Protein AF-A0A820D4P3-F1 (afdb_monomer_lite)

Sequence (113 aa):
MMNSDKQLSRMLLLLSLAIILSSIPYCIEQSYYVLFNRNDRNQTSYFFLYHVVCSILFYTNPVS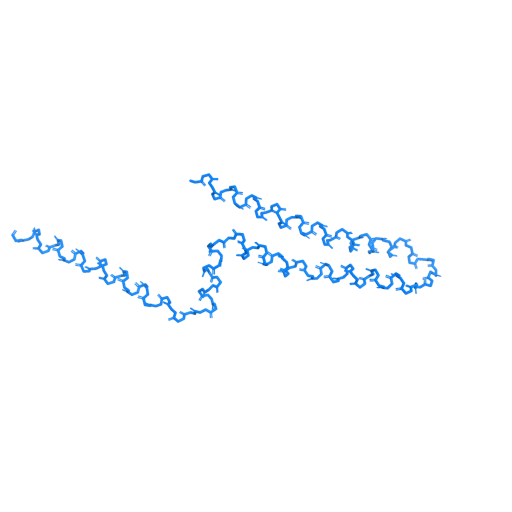SFYIYYISTRSFRIQIYQILFPRRNLHYVAFYQIKSVATTTISLHESIA

Secondary structure (DSSP, 8-state):
-HHHHHHHHHHHHHHHHHHHHHHHHHHHHHHHHHHHTTS-----HHHHHHHHHHHHHHHTHHHHHHHHHHHH-HHHHHHHHHHH-GGGHHHHHHHHHHHHHHHHHHHHHTT--

pLDDT: mean 72.06, std 14.35, range [43.28, 89.0]

Foldseek 3Di:
DVVVVVLVVVLVVVLVVLQCVLVVLQVVLVVCCVVPVVDPPDCDPVNVVSNVVSVCSNVCSVVVNVVSCCVSDPVVVVVVCCVVPVPPVVVVVVVVVVVVVVVVVVVVVVVVD

Structure (mmCIF, N/CA/C/O backbone):
data_AF-A0A820D4P3-F1
#
_entry.id   AF-A0A820D4P3-F1
#
loop_
_atom_site.group_PDB
_atom_site.id
_atom_site.type_symbol
_atom_site.label_atom_id
_atom_site.label_alt_id
_atom_site.label_comp_id
_atom_site.label_asym_id
_atom_site.label_entity_id
_atom_site.label_seq_id
_atom_site.pdbx_PDB_ins_code
_atom_site.Cartn_x
_atom_site.Cartn_y
_atom_site.Cartn_z
_atom_site.occupancy
_atom_site.B_iso_or_equiv
_atom_site.auth_seq_id
_atom_site.auth_comp_id
_atom_site.auth_asym_id
_atom_site.auth_atom_id
_atom_site.pdbx_PDB_model_num
ATOM 1 N N . MET A 1 1 ? -9.339 11.377 27.142 1.00 47.56 1 MET A N 1
ATOM 2 C CA . MET A 1 1 ? -9.547 11.729 25.718 1.00 47.56 1 MET A CA 1
ATOM 3 C C . MET A 1 1 ? -8.248 11.730 24.905 1.00 47.56 1 MET A C 1
ATOM 5 O O . MET A 1 1 ? -8.217 11.054 23.891 1.00 47.56 1 MET A O 1
ATOM 9 N N . MET A 1 2 ? -7.151 12.334 25.385 1.00 51.66 2 MET A N 1
ATOM 10 C CA . MET A 1 2 ? -5.879 12.506 24.641 1.00 51.66 2 MET A CA 1
ATOM 11 C C . MET A 1 2 ? -5.199 11.235 24.077 1.00 51.66 2 MET A C 1
ATOM 13 O O . MET A 1 2 ? -4.465 11.308 23.093 1.00 51.66 2 MET A O 1
ATOM 17 N N . ASN A 1 3 ? -5.427 10.059 24.673 1.00 64.00 3 ASN A N 1
ATOM 18 C CA . ASN A 1 3 ? -4.795 8.812 24.216 1.00 64.00 3 ASN A CA 1
ATOM 19 C C . ASN A 1 3 ? -5.415 8.262 22.921 1.00 64.00 3 ASN A C 1
ATOM 21 O O . ASN A 1 3 ? -4.707 7.634 22.134 1.00 64.00 3 ASN A O 1
ATOM 25 N N . SER A 1 4 ? -6.704 8.518 22.683 1.00 67.31 4 SER A N 1
ATOM 26 C CA . SER A 1 4 ? -7.411 8.038 21.490 1.00 67.31 4 SER A CA 1
ATOM 27 C C . SER A 1 4 ? -6.966 8.790 20.236 1.00 67.31 4 SER A C 1
ATOM 29 O O . SER A 1 4 ? -6.693 8.168 19.211 1.00 67.31 4 SER A O 1
ATOM 31 N N . ASP A 1 5 ? -6.792 10.108 20.337 1.00 74.81 5 ASP A N 1
ATOM 32 C CA . ASP A 1 5 ? -6.363 10.949 19.213 1.00 74.81 5 ASP A CA 1
ATOM 33 C C . ASP A 1 5 ? -4.920 10.646 18.801 1.00 74.81 5 ASP A C 1
ATOM 35 O O . ASP A 1 5 ? -4.599 10.560 17.616 1.00 74.81 5 ASP A O 1
ATOM 39 N N . LYS A 1 6 ? -4.044 10.384 19.780 1.00 77.31 6 LYS A N 1
ATOM 40 C CA . LYS A 1 6 ? -2.650 9.996 19.525 1.00 77.31 6 LYS A CA 1
ATOM 41 C C . LYS A 1 6 ? -2.549 8.626 18.846 1.00 77.31 6 LYS A C 1
ATOM 43 O O . LYS A 1 6 ? -1.693 8.421 17.986 1.00 77.31 6 LYS A O 1
ATOM 48 N N . GLN A 1 7 ? -3.432 7.695 19.204 1.00 76.81 7 GLN A N 1
ATOM 49 C CA . GLN A 1 7 ? -3.526 6.378 18.573 1.00 76.81 7 GLN A CA 1
ATOM 50 C C . GLN A 1 7 ? -4.042 6.477 17.132 1.00 76.81 7 GLN A C 1
ATOM 52 O O . GLN A 1 7 ? -3.473 5.853 16.236 1.00 76.81 7 GLN A O 1
ATOM 57 N N . LEU A 1 8 ? -5.062 7.304 16.899 1.00 78.19 8 LEU A N 1
ATOM 58 C CA . LEU A 1 8 ? -5.617 7.558 15.572 1.00 78.19 8 LEU A CA 1
ATOM 59 C C . LEU A 1 8 ? -4.596 8.252 14.662 1.00 78.19 8 LEU A C 1
ATOM 61 O O . LEU A 1 8 ? -4.382 7.814 13.536 1.00 78.19 8 LEU A O 1
ATOM 65 N N . SER A 1 9 ? -3.896 9.266 15.174 1.00 80.81 9 SER A N 1
ATOM 66 C CA . SER A 1 9 ? -2.825 9.959 14.453 1.00 80.81 9 SER A CA 1
ATOM 67 C C . SER A 1 9 ? -1.694 9.005 14.048 1.00 80.81 9 SER A C 1
ATOM 69 O O . SER A 1 9 ? -1.280 8.989 12.890 1.00 80.81 9 SER A O 1
ATOM 71 N N . ARG A 1 10 ? -1.250 8.125 14.959 1.00 81.44 10 ARG A N 1
ATOM 72 C CA . ARG A 1 10 ? -0.229 7.108 14.656 1.00 81.44 10 ARG A CA 1
ATOM 73 C C . ARG A 1 10 ? -0.703 6.102 13.604 1.00 81.44 10 ARG A C 1
ATOM 75 O O . ARG A 1 10 ? 0.084 5.704 12.752 1.00 81.44 10 ARG A O 1
ATOM 82 N N . MET A 1 11 ? -1.969 5.698 13.653 1.00 82.31 11 MET A N 1
ATOM 83 C CA . MET A 1 11 ? -2.552 4.791 12.664 1.00 82.31 11 MET A CA 1
ATOM 84 C C . MET A 1 11 ? -2.621 5.440 11.278 1.00 82.31 11 MET A C 1
ATOM 86 O O . MET A 1 11 ? -2.215 4.815 10.302 1.00 82.31 11 MET A O 1
ATOM 90 N N . LEU A 1 12 ? -3.086 6.690 11.193 1.00 81.62 12 LEU A N 1
ATOM 91 C CA . LEU A 1 12 ? -3.125 7.444 9.938 1.00 81.62 12 LEU A CA 1
ATOM 92 C C . LEU A 1 12 ? -1.728 7.626 9.346 1.00 81.62 12 LEU A C 1
ATOM 94 O O . LEU A 1 12 ? -1.559 7.477 8.140 1.00 81.62 12 LEU A O 1
ATOM 98 N N . LEU A 1 13 ? -0.730 7.890 10.191 1.00 83.94 13 LEU A N 1
ATOM 99 C CA . LEU A 1 13 ? 0.659 8.020 9.763 1.00 83.94 13 LEU A CA 1
ATOM 100 C C . LEU A 1 13 ? 1.220 6.702 9.213 1.00 83.94 13 LEU A C 1
ATOM 102 O O . LEU A 1 13 ? 1.905 6.709 8.198 1.00 83.94 13 LEU A O 1
ATOM 106 N N . LEU A 1 14 ? 0.925 5.564 9.847 1.00 81.75 14 LEU A N 1
ATOM 107 C CA . LEU A 1 14 ? 1.349 4.251 9.343 1.00 81.75 14 LEU A CA 1
ATOM 108 C C . LEU A 1 14 ? 0.650 3.885 8.029 1.00 81.75 14 LEU A C 1
ATOM 110 O O . LEU A 1 14 ? 1.283 3.331 7.132 1.00 81.75 14 LEU A O 1
ATOM 114 N N . LEU A 1 15 ? -0.637 4.216 7.907 1.00 82.50 15 LEU A N 1
ATOM 115 C CA . LEU A 1 15 ? -1.415 3.996 6.692 1.00 82.50 15 LEU A CA 1
ATOM 116 C C . LEU A 1 15 ? -0.870 4.833 5.529 1.00 82.50 15 LEU A C 1
ATOM 118 O O . LEU A 1 15 ? -0.636 4.306 4.446 1.00 82.50 15 LEU A O 1
ATOM 122 N N . SER A 1 16 ? -0.626 6.126 5.758 1.00 85.00 16 SER A N 1
ATOM 123 C CA . SER A 1 16 ? -0.082 7.009 4.729 1.00 85.00 16 SER A CA 1
ATOM 124 C C . SER A 1 16 ? 1.315 6.566 4.297 1.00 85.00 16 SER A C 1
ATOM 126 O O . SER A 1 16 ? 1.583 6.518 3.101 1.00 85.00 16 SER A O 1
ATOM 128 N N . LEU A 1 17 ? 2.171 6.143 5.233 1.00 85.56 17 LEU A N 1
ATOM 129 C CA . LEU A 1 17 ? 3.479 5.564 4.917 1.00 85.56 17 LEU A CA 1
ATOM 130 C C . LEU A 1 17 ? 3.366 4.306 4.052 1.00 85.56 17 LEU A C 1
ATOM 132 O O . LEU A 1 17 ? 4.067 4.204 3.050 1.00 85.56 17 LEU A O 1
ATOM 136 N N . ALA A 1 18 ? 2.477 3.373 4.397 1.00 83.62 18 ALA A N 1
ATOM 137 C CA . ALA A 1 18 ? 2.273 2.151 3.619 1.00 83.62 18 ALA A CA 1
ATOM 138 C C . ALA A 1 18 ? 1.771 2.449 2.196 1.00 83.62 18 ALA A C 1
ATOM 140 O O . ALA A 1 18 ? 2.246 1.848 1.229 1.00 83.62 18 ALA A O 1
ATOM 141 N N . ILE A 1 19 ? 0.865 3.422 2.051 1.00 86.00 19 ILE A N 1
ATOM 142 C CA . ILE A 1 19 ? 0.353 3.853 0.747 1.00 86.00 19 ILE A CA 1
ATOM 143 C C . ILE A 1 19 ? 1.458 4.496 -0.087 1.00 86.00 19 ILE A C 1
ATOM 145 O O . ILE A 1 19 ? 1.627 4.154 -1.255 1.00 86.00 19 ILE A O 1
ATOM 149 N N . ILE A 1 20 ? 2.231 5.401 0.506 1.00 87.31 20 ILE A N 1
ATOM 150 C CA . ILE A 1 20 ? 3.309 6.107 -0.187 1.00 87.31 20 ILE A CA 1
ATOM 151 C C . ILE A 1 20 ? 4.400 5.118 -0.624 1.00 87.31 20 ILE A C 1
ATOM 153 O O . ILE A 1 20 ? 4.789 5.115 -1.790 1.00 87.31 20 ILE A O 1
ATOM 157 N N . LEU A 1 21 ? 4.844 4.229 0.270 1.00 84.25 21 LEU A N 1
ATOM 158 C CA . LEU A 1 21 ? 5.897 3.251 -0.022 1.00 84.25 21 LEU A CA 1
ATOM 159 C C . LEU A 1 21 ? 5.497 2.233 -1.098 1.00 84.25 21 LEU A C 1
ATOM 161 O O . LEU A 1 21 ? 6.353 1.810 -1.870 1.00 84.25 21 LEU A O 1
ATOM 165 N N . SER A 1 22 ? 4.222 1.849 -1.172 1.00 85.88 22 SER A N 1
ATOM 166 C CA . SER A 1 22 ? 3.724 0.927 -2.204 1.00 85.88 22 SER A CA 1
ATOM 167 C C . SER A 1 22 ? 3.417 1.615 -3.536 1.00 85.88 22 SER A C 1
ATOM 169 O O . SER A 1 22 ? 3.594 1.011 -4.591 1.00 85.88 22 SER A O 1
ATOM 171 N N . SER A 1 23 ? 2.987 2.880 -3.510 1.00 85.69 23 SER A N 1
ATOM 172 C CA . SER A 1 23 ? 2.580 3.612 -4.718 1.00 85.69 23 SER A CA 1
ATOM 173 C C . SER A 1 23 ? 3.757 4.248 -5.455 1.00 85.69 23 SER A C 1
ATOM 175 O O . SER A 1 23 ? 3.740 4.298 -6.680 1.00 85.69 23 SER A O 1
ATOM 177 N N . ILE A 1 24 ? 4.800 4.704 -4.747 1.00 88.38 24 ILE A N 1
ATOM 178 C CA . ILE A 1 24 ? 5.973 5.341 -5.372 1.00 88.38 24 ILE A CA 1
ATOM 179 C C . ILE A 1 24 ? 6.652 4.430 -6.415 1.00 88.38 24 ILE A C 1
ATOM 181 O O . ILE A 1 24 ? 6.833 4.893 -7.542 1.00 88.38 24 ILE A O 1
ATOM 185 N N . PRO A 1 25 ? 7.008 3.164 -6.111 1.00 86.19 25 PRO A N 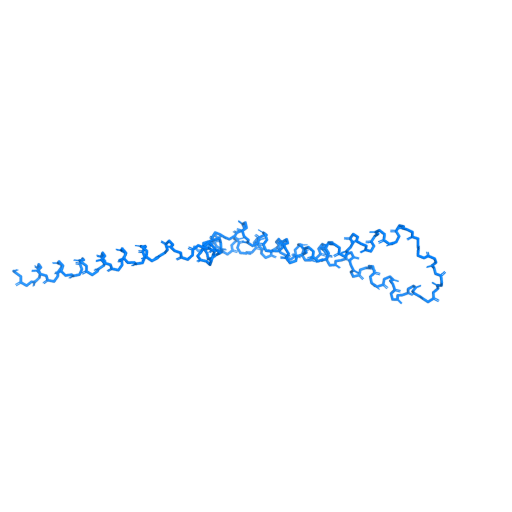1
ATOM 186 C CA . PRO A 1 25 ? 7.698 2.298 -7.069 1.00 86.19 25 PRO A CA 1
ATOM 187 C C . PRO A 1 25 ? 6.866 2.061 -8.333 1.00 86.19 25 PRO A C 1
ATOM 189 O O . PRO A 1 25 ? 7.381 2.147 -9.443 1.00 86.19 25 PRO A O 1
ATOM 192 N N . TYR A 1 26 ? 5.559 1.849 -8.161 1.00 86.25 26 TYR A N 1
ATOM 193 C CA . TYR A 1 26 ? 4.622 1.628 -9.259 1.00 86.25 26 TYR A CA 1
ATOM 194 C C . TYR A 1 26 ? 4.446 2.876 -10.137 1.00 86.25 26 TYR A C 1
ATOM 196 O O . TYR A 1 26 ? 4.504 2.796 -11.361 1.00 86.25 26 TYR A O 1
ATOM 204 N N . CYS A 1 27 ? 4.304 4.056 -9.527 1.00 86.56 27 CYS A N 1
ATOM 205 C CA . CYS A 1 27 ? 4.204 5.312 -10.270 1.00 86.56 27 CYS A CA 1
ATOM 206 C C . CYS A 1 27 ? 5.490 5.634 -11.044 1.00 86.56 27 CYS A C 1
ATOM 208 O O . CYS A 1 27 ? 5.414 6.131 -12.169 1.00 86.56 27 CYS A O 1
ATOM 210 N N . ILE A 1 28 ? 6.666 5.355 -10.468 1.00 87.12 28 ILE A N 1
ATOM 211 C CA . ILE A 1 28 ? 7.956 5.532 -11.154 1.00 87.12 28 ILE A CA 1
ATOM 212 C C . ILE A 1 28 ? 8.051 4.586 -12.354 1.00 87.12 28 ILE A C 1
ATOM 214 O O . ILE A 1 28 ? 8.426 5.027 -13.439 1.00 87.12 28 ILE A O 1
ATOM 218 N N . GLU A 1 29 ? 7.680 3.317 -12.178 1.00 85.75 29 GLU A N 1
ATOM 219 C CA . GLU A 1 29 ? 7.680 2.310 -13.242 1.00 85.75 29 GLU A CA 1
ATOM 220 C C . GLU A 1 29 ? 6.770 2.714 -14.408 1.00 85.75 29 GLU A C 1
ATOM 222 O O . GLU A 1 29 ? 7.223 2.753 -15.552 1.00 85.75 29 GLU A O 1
ATOM 227 N N . GLN A 1 30 ? 5.537 3.137 -14.125 1.00 85.19 30 GLN A N 1
ATOM 228 C CA . GLN A 1 30 ? 4.612 3.595 -15.162 1.00 85.19 30 GLN A CA 1
ATOM 229 C C . GLN A 1 30 ? 5.059 4.885 -15.846 1.00 85.19 30 GLN A C 1
ATOM 231 O O . GLN A 1 30 ? 4.966 5.004 -17.068 1.00 85.19 30 GLN A O 1
ATOM 236 N N . SER A 1 31 ? 5.600 5.844 -15.089 1.00 86.56 31 SER A N 1
ATOM 237 C CA . SER A 1 31 ? 6.147 7.078 -15.671 1.00 86.56 31 SER A CA 1
ATOM 238 C C . SER A 1 31 ? 7.324 6.774 -16.597 1.00 86.56 31 SER A C 1
ATOM 240 O O . SER A 1 31 ? 7.432 7.350 -17.680 1.00 86.56 31 SER A O 1
ATOM 242 N N . TYR A 1 32 ? 8.190 5.839 -16.196 1.00 84.12 32 TYR A N 1
ATOM 243 C CA . TYR A 1 32 ? 9.290 5.359 -17.022 1.00 84.12 32 TYR A CA 1
ATOM 244 C C . TYR A 1 32 ? 8.771 4.678 -18.289 1.00 84.12 32 TYR A C 1
ATOM 246 O O . TYR A 1 32 ? 9.270 4.966 -19.375 1.00 84.12 32 TYR A O 1
ATOM 254 N N . TYR A 1 33 ? 7.745 3.832 -18.170 1.00 81.12 33 TYR A N 1
ATOM 255 C CA . TYR A 1 33 ? 7.123 3.187 -19.319 1.00 81.12 33 TYR A CA 1
ATOM 256 C C . TYR A 1 33 ? 6.618 4.242 -20.305 1.00 81.12 33 TYR A C 1
ATOM 258 O O . TYR A 1 33 ? 7.088 4.283 -21.432 1.00 81.12 33 TYR A O 1
ATOM 266 N N . VAL A 1 34 ? 5.775 5.183 -19.874 1.00 83.06 34 VAL A N 1
ATOM 267 C CA . VAL A 1 34 ? 5.208 6.235 -20.741 1.00 83.06 34 VAL A CA 1
ATOM 268 C C . VAL A 1 34 ? 6.284 7.093 -21.421 1.00 83.06 34 VAL A C 1
ATOM 270 O O . VAL A 1 34 ? 6.155 7.405 -22.605 1.00 83.06 34 VAL A O 1
ATOM 273 N N . LEU A 1 35 ? 7.351 7.462 -20.706 1.00 82.50 35 LEU A N 1
ATOM 274 C CA . LEU A 1 35 ? 8.415 8.319 -21.242 1.00 82.50 35 LEU A CA 1
ATOM 275 C C . LEU A 1 35 ? 9.357 7.590 -22.209 1.00 82.50 35 LEU A C 1
ATOM 277 O O . LEU A 1 35 ? 9.853 8.204 -23.155 1.00 82.50 35 LEU A O 1
ATOM 281 N N . PHE A 1 36 ? 9.617 6.300 -21.984 1.00 77.25 36 PHE A N 1
ATOM 282 C CA . PHE A 1 36 ? 10.633 5.546 -22.720 1.00 77.25 36 PHE A CA 1
ATOM 283 C C . PHE A 1 36 ? 10.072 4.480 -23.675 1.00 77.25 36 PHE A C 1
ATOM 285 O O . PHE A 1 36 ? 10.860 3.908 -24.426 1.00 77.25 36 PHE A O 1
ATOM 292 N N . ASN A 1 37 ? 8.746 4.270 -23.743 1.00 67.69 37 ASN A N 1
ATOM 293 C CA . ASN A 1 37 ? 8.097 3.282 -24.631 1.00 67.69 37 ASN A CA 1
ATOM 294 C C . ASN A 1 37 ? 8.330 3.532 -26.132 1.00 67.69 37 ASN A C 1
ATOM 296 O O . ASN A 1 37 ? 7.983 2.702 -26.963 1.00 67.69 37 ASN A O 1
ATOM 300 N N . ARG A 1 38 ? 8.842 4.713 -26.499 1.00 61.22 38 ARG A N 1
ATOM 301 C CA . ARG A 1 38 ? 9.032 5.122 -27.897 1.00 61.22 38 ARG A CA 1
ATOM 302 C C . ARG A 1 38 ? 10.349 4.639 -28.509 1.00 61.22 38 ARG A C 1
ATOM 304 O O . ARG A 1 38 ? 10.489 4.690 -29.723 1.00 61.22 38 ARG A O 1
ATOM 311 N N . ASN A 1 39 ? 11.292 4.190 -27.682 1.00 61.41 39 ASN A N 1
ATOM 312 C CA . ASN A 1 39 ? 12.507 3.524 -28.138 1.00 61.41 39 ASN A CA 1
ATOM 313 C C . ASN A 1 39 ? 12.317 2.030 -27.898 1.00 61.41 39 ASN A C 1
ATOM 315 O O . ASN A 1 39 ? 12.066 1.665 -26.753 1.00 61.41 39 ASN A O 1
ATOM 319 N N . ASP A 1 40 ? 12.462 1.203 -28.937 1.00 59.62 40 ASP A N 1
ATOM 320 C CA . ASP A 1 40 ? 12.420 -0.270 -28.925 1.00 59.62 40 ASP A CA 1
ATOM 321 C C . ASP A 1 40 ? 13.443 -0.882 -27.946 1.00 59.62 40 ASP A C 1
ATOM 323 O O . ASP A 1 40 ? 14.450 -1.491 -28.312 1.00 59.62 40 ASP A O 1
ATOM 327 N N . ARG A 1 41 ? 13.232 -0.674 -26.648 1.00 58.78 41 ARG A N 1
ATOM 328 C CA . ARG A 1 41 ? 14.036 -1.247 -25.585 1.00 58.78 41 ARG A CA 1
ATOM 329 C C . ARG A 1 41 ? 13.490 -2.634 -25.345 1.00 58.78 41 ARG A C 1
ATOM 331 O O . ARG A 1 41 ? 12.459 -2.795 -24.701 1.00 58.78 41 ARG A O 1
ATOM 338 N N . ASN A 1 42 ? 14.223 -3.618 -25.863 1.00 60.09 42 ASN A N 1
ATOM 339 C CA . ASN A 1 42 ? 14.137 -5.017 -25.463 1.00 60.09 42 ASN A CA 1
ATOM 340 C C . ASN A 1 42 ? 13.831 -5.087 -23.961 1.00 60.09 42 ASN A C 1
ATOM 342 O O . ASN A 1 42 ? 14.677 -4.708 -23.147 1.00 60.09 42 ASN A O 1
ATOM 346 N N . GLN A 1 43 ? 12.613 -5.505 -23.604 1.00 65.44 43 GLN A N 1
ATOM 347 C CA . GLN A 1 43 ? 12.222 -5.682 -22.211 1.00 65.44 43 GLN A CA 1
ATOM 348 C C . GLN A 1 43 ? 13.156 -6.727 -21.606 1.00 65.44 43 GLN A C 1
ATOM 350 O O . GLN A 1 43 ? 13.055 -7.920 -21.885 1.00 65.44 43 GLN A O 1
ATOM 355 N N . THR A 1 44 ? 14.133 -6.270 -20.830 1.00 74.44 44 THR A N 1
ATOM 356 C CA . THR A 1 44 ? 15.060 -7.169 -20.156 1.00 74.44 44 THR A CA 1
ATOM 357 C C . THR A 1 44 ? 14.305 -7.904 -19.055 1.00 74.44 44 THR A C 1
ATOM 359 O O . THR A 1 44 ? 13.397 -7.358 -18.425 1.00 74.44 44 THR A O 1
ATOM 362 N N . SER A 1 45 ? 14.694 -9.147 -18.783 1.00 79.19 45 SER A N 1
ATOM 363 C CA . SER A 1 45 ? 14.121 -9.959 -17.700 1.00 79.19 45 SER A CA 1
ATOM 364 C C . SER A 1 45 ? 14.130 -9.237 -16.344 1.00 79.19 45 SER A C 1
ATOM 366 O O . SER A 1 45 ? 13.208 -9.399 -15.547 1.00 79.19 45 SER A O 1
ATOM 368 N N . TYR A 1 46 ? 15.120 -8.373 -16.105 1.00 79.44 46 TYR A N 1
ATOM 369 C CA . TYR A 1 46 ? 15.195 -7.508 -14.925 1.00 79.44 46 TYR A CA 1
ATOM 370 C C . TYR A 1 46 ? 14.071 -6.471 -14.850 1.00 79.44 46 TYR A C 1
ATOM 372 O O . TYR A 1 46 ? 13.523 -6.248 -13.772 1.00 79.44 46 TYR A O 1
ATOM 380 N N . PHE A 1 47 ? 13.707 -5.855 -15.976 1.00 80.94 47 PHE A N 1
ATOM 381 C CA . PHE A 1 47 ? 12.611 -4.888 -16.023 1.00 80.94 47 PHE A CA 1
ATOM 382 C C . PHE A 1 47 ? 11.266 -5.569 -15.747 1.00 80.94 47 PHE A C 1
ATOM 384 O O . PHE A 1 47 ? 10.458 -5.059 -14.976 1.00 80.94 47 PHE A O 1
ATOM 391 N N . PHE A 1 48 ? 11.069 -6.772 -16.293 1.00 82.12 48 PHE A N 1
ATOM 392 C CA . PHE A 1 48 ? 9.886 -7.582 -16.009 1.00 82.12 48 PHE A CA 1
ATOM 393 C C . PHE A 1 48 ? 9.781 -7.958 -14.522 1.00 82.12 48 PHE A C 1
ATOM 395 O O . PHE A 1 48 ? 8.731 -7.777 -13.909 1.00 82.12 48 PHE A O 1
ATOM 402 N N . LEU A 1 49 ? 10.874 -8.421 -13.905 1.00 85.56 49 LEU A N 1
ATOM 403 C CA . LEU A 1 49 ? 10.893 -8.716 -12.467 1.00 85.56 49 LEU A CA 1
ATOM 404 C C . LEU A 1 49 ? 10.591 -7.472 -11.622 1.00 85.56 49 LEU A C 1
ATOM 406 O O . LEU A 1 49 ? 9.821 -7.555 -10.666 1.00 85.56 49 LEU A O 1
ATOM 410 N N . TYR A 1 50 ? 11.152 -6.317 -11.986 1.00 86.06 50 TYR A N 1
ATOM 411 C CA . TYR A 1 50 ? 10.872 -5.052 -11.309 1.00 86.06 50 TYR A CA 1
ATOM 412 C C . TYR A 1 50 ? 9.390 -4.663 -11.404 1.00 86.06 50 TYR A C 1
ATOM 414 O O . TYR A 1 50 ? 8.785 -4.318 -10.387 1.00 86.06 50 TYR A O 1
ATOM 422 N N . HIS A 1 51 ? 8.785 -4.798 -12.587 1.00 87.19 51 HIS A N 1
ATOM 423 C CA . HIS A 1 51 ? 7.356 -4.566 -12.802 1.00 87.19 51 HIS A CA 1
ATOM 424 C C . HIS A 1 51 ? 6.484 -5.483 -11.928 1.00 87.19 51 HIS A C 1
ATOM 426 O O . HIS A 1 51 ? 5.552 -5.018 -11.266 1.00 87.19 51 HIS A O 1
ATOM 432 N N . VAL A 1 52 ? 6.812 -6.779 -11.862 1.00 87.50 52 VAL A N 1
ATOM 433 C CA . VAL A 1 52 ? 6.090 -7.754 -11.027 1.00 87.50 52 VAL A CA 1
ATOM 434 C C . VAL A 1 52 ? 6.191 -7.391 -9.543 1.00 87.50 52 VAL A C 1
ATOM 436 O O . VAL A 1 52 ? 5.178 -7.374 -8.847 1.00 87.50 52 VAL A O 1
ATOM 439 N N . VAL A 1 53 ? 7.384 -7.045 -9.052 1.00 88.31 53 VAL A N 1
ATOM 440 C CA . VAL A 1 53 ? 7.588 -6.654 -7.647 1.00 88.31 53 VAL A CA 1
ATOM 441 C C . VAL A 1 53 ? 6.821 -5.373 -7.308 1.00 88.31 53 VAL A C 1
ATOM 443 O O . VAL A 1 53 ? 6.145 -5.329 -6.280 1.00 88.31 53 VAL A O 1
ATOM 446 N N . CYS A 1 54 ? 6.861 -4.358 -8.178 1.00 87.94 54 CYS A N 1
ATOM 447 C CA . CYS A 1 54 ? 6.109 -3.114 -7.990 1.00 87.94 54 CYS A CA 1
ATOM 448 C C . CYS A 1 54 ? 4.596 -3.358 -7.982 1.00 87.94 54 CYS A C 1
ATOM 450 O O . CYS A 1 54 ? 3.890 -2.819 -7.132 1.00 87.94 54 CYS A O 1
ATOM 452 N N . SER A 1 55 ? 4.105 -4.216 -8.876 1.00 86.62 55 SER A N 1
ATOM 453 C CA . SER A 1 55 ? 2.691 -4.590 -8.936 1.00 86.62 55 SER A CA 1
ATOM 454 C C . SER A 1 55 ? 2.249 -5.323 -7.669 1.00 86.62 55 SER A C 1
ATOM 456 O O . SER A 1 55 ? 1.228 -4.975 -7.079 1.00 86.62 55 SER A O 1
ATOM 458 N N . ILE A 1 56 ? 3.035 -6.292 -7.187 1.00 89.00 56 ILE A N 1
ATOM 459 C CA . ILE A 1 56 ? 2.741 -7.000 -5.932 1.00 89.00 56 ILE A CA 1
ATOM 460 C C . ILE A 1 56 ? 2.714 -6.016 -4.756 1.00 89.00 56 ILE A C 1
ATOM 462 O O . ILE A 1 56 ? 1.772 -6.044 -3.965 1.00 89.00 56 ILE A O 1
ATOM 466 N N . LEU A 1 57 ? 3.698 -5.120 -4.645 1.00 87.00 57 LEU A N 1
ATOM 467 C CA . LEU A 1 57 ? 3.738 -4.084 -3.604 1.00 87.00 57 LEU A CA 1
ATOM 468 C C . LEU A 1 57 ? 2.505 -3.174 -3.647 1.00 87.00 57 LEU A C 1
ATOM 470 O O . LEU A 1 57 ? 1.917 -2.882 -2.606 1.00 87.00 57 LEU A O 1
ATOM 474 N N . PHE A 1 58 ? 2.077 -2.768 -4.840 1.00 86.75 58 PHE A N 1
ATOM 475 C CA . PHE A 1 58 ? 0.906 -1.917 -5.015 1.00 86.75 58 PHE A CA 1
ATOM 476 C C . PHE A 1 58 ? -0.397 -2.637 -4.637 1.00 86.75 58 PHE A C 1
ATOM 478 O O . PHE A 1 58 ? -1.182 -2.126 -3.839 1.00 86.75 58 PHE A O 1
ATOM 485 N N . TYR A 1 59 ? -0.618 -3.858 -5.131 1.00 85.38 59 TYR A N 1
ATOM 486 C CA . TYR A 1 59 ? -1.849 -4.610 -4.855 1.00 85.38 59 TYR A CA 1
ATOM 487 C C . TYR A 1 59 ? -1.922 -5.179 -3.433 1.00 85.38 59 TYR A C 1
ATOM 489 O O . TYR A 1 59 ? -3.014 -5.429 -2.923 1.00 85.38 59 TYR A O 1
ATOM 497 N N . THR A 1 60 ? -0.788 -5.344 -2.749 1.00 87.88 60 THR A N 1
ATOM 498 C CA . THR A 1 60 ? -0.758 -5.729 -1.327 1.00 87.88 60 THR A CA 1
ATOM 499 C C . THR A 1 60 ? -1.014 -4.556 -0.379 1.00 87.88 60 THR A C 1
ATOM 501 O O . THR A 1 60 ? -1.241 -4.781 0.812 1.00 87.88 60 THR A O 1
ATOM 504 N N . ASN A 1 61 ? -1.051 -3.314 -0.871 1.00 84.62 61 ASN A N 1
ATOM 505 C CA . ASN A 1 61 ? -1.365 -2.120 -0.085 1.00 84.62 61 ASN A CA 1
ATOM 506 C C . ASN A 1 61 ? -2.732 -2.181 0.637 1.00 84.62 61 ASN A C 1
ATOM 508 O O . ASN A 1 61 ? -2.748 -1.989 1.855 1.00 84.62 61 ASN A O 1
ATOM 512 N N . PRO A 1 62 ? -3.873 -2.506 -0.011 1.00 82.62 62 PRO A N 1
ATOM 513 C CA . PRO A 1 62 ? -5.155 -2.640 0.692 1.00 82.62 62 PRO A CA 1
ATOM 514 C C . PRO A 1 62 ? -5.131 -3.731 1.773 1.00 82.62 62 PRO A C 1
ATOM 516 O O . PRO A 1 62 ? -5.695 -3.543 2.851 1.00 82.62 62 PRO A O 1
ATOM 519 N N . VAL A 1 63 ? -4.427 -4.841 1.528 1.00 83.50 63 VAL A N 1
ATOM 520 C CA . VAL A 1 63 ? -4.276 -5.937 2.500 1.00 83.50 63 VAL A CA 1
ATOM 521 C C . VAL A 1 63 ? -3.438 -5.481 3.697 1.00 83.50 63 VAL A C 1
ATOM 523 O O . VAL A 1 63 ? -3.844 -5.645 4.846 1.00 83.50 63 VAL A O 1
ATOM 526 N N . SER A 1 64 ? -2.299 -4.838 3.444 1.00 82.88 64 SER A N 1
ATOM 527 C CA . SER A 1 64 ? -1.422 -4.277 4.477 1.00 82.88 64 SER A CA 1
ATOM 528 C C . SER A 1 64 ? -2.133 -3.201 5.297 1.00 82.88 64 SER A C 1
ATOM 530 O O . SER A 1 64 ? -2.067 -3.204 6.524 1.00 82.88 64 SER A O 1
ATOM 532 N N . SER A 1 65 ? -2.886 -2.326 4.631 1.00 81.81 65 SER A N 1
ATOM 533 C CA . SER A 1 65 ? -3.702 -1.284 5.254 1.00 81.81 65 SER A CA 1
ATOM 534 C C . SER A 1 65 ? -4.763 -1.874 6.185 1.00 81.81 65 SER A C 1
ATOM 536 O O . SER A 1 65 ? -4.929 -1.398 7.310 1.00 81.81 65 SER A O 1
ATOM 538 N N . PHE A 1 66 ? -5.425 -2.961 5.774 1.00 82.75 66 PHE A N 1
ATOM 539 C CA . PHE A 1 66 ? -6.361 -3.691 6.627 1.00 82.75 66 PHE A CA 1
ATOM 540 C C . PHE A 1 66 ? -5.677 -4.259 7.880 1.00 82.75 66 PHE A C 1
ATOM 542 O O . PHE A 1 66 ? -6.181 -4.083 8.991 1.00 82.75 66 PHE A O 1
ATOM 549 N N . TYR A 1 67 ? -4.500 -4.878 7.738 1.00 82.50 67 TYR A N 1
ATOM 550 C CA . TYR A 1 67 ? -3.740 -5.398 8.880 1.00 82.50 67 TYR A CA 1
ATOM 551 C C . TYR A 1 67 ? -3.272 -4.293 9.833 1.00 82.50 67 TYR A C 1
ATOM 553 O O . TYR A 1 67 ? -3.392 -4.445 11.052 1.00 82.50 67 TYR A O 1
ATOM 561 N N . ILE A 1 68 ? -2.796 -3.163 9.303 1.00 82.25 68 ILE A N 1
ATOM 562 C CA . ILE A 1 68 ? -2.416 -1.990 10.103 1.00 82.25 68 ILE A CA 1
ATOM 563 C C . ILE A 1 68 ? -3.619 -1.505 10.913 1.00 82.25 68 ILE A C 1
ATOM 565 O O . ILE A 1 68 ? -3.490 -1.261 12.116 1.00 82.25 68 ILE A O 1
ATOM 569 N N . TYR A 1 69 ? -4.797 -1.422 10.294 1.00 78.50 69 TYR A N 1
ATOM 570 C CA . TYR A 1 69 ? -6.027 -0.995 10.957 1.00 78.50 69 TYR A CA 1
ATOM 571 C C . TYR A 1 69 ? -6.483 -1.996 12.037 1.00 78.50 69 TYR A C 1
ATOM 573 O O . TYR A 1 69 ? -6.830 -1.607 13.157 1.00 78.50 69 TYR A O 1
ATOM 581 N N . TYR A 1 70 ? -6.389 -3.297 11.749 1.00 76.94 70 TYR A N 1
ATOM 582 C CA . TYR A 1 70 ? -6.712 -4.379 12.683 1.00 76.94 70 TYR A CA 1
ATOM 583 C C . TYR A 1 70 ? -5.803 -4.411 13.921 1.00 76.94 70 TYR A C 1
ATOM 585 O O . TYR A 1 70 ? -6.267 -4.578 15.056 1.00 76.94 70 TYR A O 1
ATOM 593 N N . ILE A 1 71 ? -4.498 -4.214 13.742 1.00 77.38 71 ILE A N 1
ATOM 594 C CA . ILE A 1 71 ? -3.541 -4.188 14.855 1.00 77.38 71 ILE A CA 1
ATOM 595 C C . ILE A 1 71 ? -3.679 -2.889 15.657 1.00 77.38 71 ILE A C 1
ATOM 597 O O . ILE A 1 71 ? -3.653 -2.923 16.893 1.00 77.38 71 ILE A O 1
ATOM 601 N N . SER A 1 72 ? -3.880 -1.759 14.977 1.00 72.75 72 SER A N 1
ATOM 602 C CA . SER A 1 72 ? -3.862 -0.438 15.608 1.00 72.75 72 SER A CA 1
ATOM 603 C C . SER A 1 72 ? -5.101 -0.155 16.448 1.00 72.75 72 SER A C 1
ATOM 605 O O . SER A 1 72 ? -4.967 0.483 17.489 1.00 72.75 72 SER A O 1
ATOM 607 N N . THR A 1 73 ? -6.288 -0.645 16.074 1.00 74.56 73 THR A N 1
ATOM 608 C CA . THR A 1 73 ? -7.546 -0.209 16.706 1.00 74.56 73 THR A CA 1
ATOM 609 C C . THR A 1 73 ? -8.273 -1.357 17.404 1.00 74.56 73 THR A C 1
ATOM 611 O O . THR A 1 73 ? -8.865 -2.232 16.775 1.00 74.56 73 THR A O 1
ATOM 614 N N . ARG A 1 74 ? -8.306 -1.332 18.745 1.00 68.88 74 ARG A N 1
ATOM 615 C CA . ARG A 1 74 ? -9.019 -2.345 19.553 1.00 68.88 74 ARG A CA 1
ATOM 616 C C . ARG A 1 74 ? -10.529 -2.346 19.279 1.00 68.88 74 ARG A C 1
ATOM 618 O O . ARG A 1 74 ? -11.123 -3.417 19.233 1.00 68.88 74 ARG A O 1
ATOM 625 N N . SER A 1 75 ? -11.123 -1.176 19.038 1.00 68.19 75 SER A N 1
ATOM 626 C CA . SER A 1 75 ? -12.542 -1.037 18.676 1.00 68.19 75 SER A CA 1
ATOM 627 C C . SER A 1 75 ? -12.872 -1.695 17.334 1.00 68.19 75 SER A C 1
ATOM 629 O O . SER A 1 75 ? -13.896 -2.358 17.218 1.00 68.19 75 SER A O 1
ATOM 631 N N . PHE A 1 76 ? -11.975 -1.597 16.349 1.00 70.44 76 PHE A N 1
ATOM 632 C CA . PHE A 1 76 ? -12.155 -2.257 15.057 1.00 70.44 76 PHE A CA 1
ATOM 633 C C . PHE A 1 76 ? -12.043 -3.776 15.167 1.00 70.44 76 PHE A C 1
ATOM 635 O O . PHE A 1 76 ? -12.840 -4.488 14.569 1.00 70.44 76 PHE A O 1
ATOM 642 N N . ARG A 1 77 ? -11.120 -4.291 15.995 1.00 76.81 77 ARG A N 1
ATOM 643 C CA . ARG A 1 77 ? -11.056 -5.736 16.274 1.00 76.81 77 ARG A CA 1
ATOM 644 C C . ARG A 1 77 ? -12.371 -6.269 16.824 1.00 76.81 77 ARG A C 1
ATOM 646 O O . ARG A 1 77 ? -12.811 -7.332 16.407 1.00 76.81 77 ARG A O 1
ATOM 653 N N . ILE A 1 78 ? -12.995 -5.528 17.740 1.00 71.75 78 ILE A N 1
ATOM 654 C CA . ILE A 1 78 ? -14.289 -5.906 18.316 1.00 71.75 78 ILE A CA 1
ATOM 655 C C . ILE A 1 78 ? -15.366 -5.914 17.224 1.00 71.75 78 ILE A C 1
ATOM 657 O O . ILE A 1 78 ? -16.070 -6.908 17.105 1.00 71.75 78 ILE A O 1
ATOM 661 N N . GLN A 1 79 ? -15.445 -4.879 16.381 1.00 77.81 79 GLN A N 1
ATOM 662 C CA . GLN A 1 79 ? -16.406 -4.821 15.268 1.00 77.81 79 GLN A CA 1
ATOM 663 C C . GLN A 1 79 ? -16.213 -5.967 14.259 1.00 77.81 79 GLN A C 1
ATOM 665 O O . GLN A 1 79 ? -17.173 -6.641 13.898 1.00 77.81 79 GLN A O 1
ATOM 670 N N . ILE A 1 80 ? -14.971 -6.261 13.864 1.00 77.69 80 ILE A N 1
ATOM 671 C CA . ILE A 1 80 ? -14.638 -7.401 12.994 1.00 77.69 80 ILE A CA 1
ATOM 672 C C . ILE A 1 80 ? -15.062 -8.725 13.639 1.00 77.69 80 ILE A C 1
ATOM 674 O O . ILE A 1 80 ? -15.642 -9.583 12.977 1.00 77.69 80 ILE A O 1
ATOM 678 N N . TYR A 1 81 ? -14.823 -8.889 14.941 1.00 75.38 81 TYR A N 1
ATOM 679 C CA . TYR A 1 81 ? -15.220 -10.092 15.670 1.00 75.38 81 TYR A CA 1
ATOM 680 C C . TYR A 1 81 ? -16.747 -10.237 15.760 1.00 75.38 81 TYR A C 1
ATOM 682 O O . TYR A 1 81 ? -17.255 -11.352 15.707 1.00 75.38 81 TYR A O 1
ATOM 690 N N . GLN A 1 82 ? -17.490 -9.128 15.852 1.00 77.38 82 GLN A N 1
ATOM 691 C CA . GLN A 1 82 ? -18.956 -9.128 15.806 1.00 77.38 82 GLN A CA 1
ATOM 692 C C . GLN A 1 82 ? -19.490 -9.566 14.434 1.00 77.38 82 GLN A C 1
ATOM 694 O O . GLN A 1 82 ? -20.474 -10.302 14.385 1.00 77.38 82 GLN A O 1
ATOM 699 N N . ILE A 1 83 ? -18.826 -9.168 13.343 1.00 79.38 83 ILE A N 1
ATOM 700 C CA . ILE A 1 83 ? -19.180 -9.568 11.972 1.00 79.38 83 ILE A CA 1
ATOM 701 C C . ILE A 1 83 ? -18.833 -11.045 11.718 1.00 79.38 83 ILE A C 1
ATOM 703 O O . ILE A 1 83 ? -19.643 -11.777 11.157 1.00 79.38 83 ILE A O 1
ATOM 707 N N . LEU A 1 84 ? -17.653 -11.501 12.152 1.00 79.69 84 LEU A N 1
ATOM 708 C CA . LEU A 1 84 ? -17.183 -12.879 11.939 1.00 79.69 84 LEU A CA 1
ATOM 709 C C . LEU A 1 84 ? -17.851 -13.903 12.870 1.00 79.69 84 LEU A C 1
ATOM 711 O O . LEU A 1 84 ? -18.039 -15.054 12.483 1.00 79.69 84 LEU A O 1
ATOM 715 N N . PHE A 1 85 ? -18.224 -13.502 14.089 1.00 74.25 85 PHE A N 1
ATOM 716 C CA . PHE A 1 85 ? -18.852 -14.370 15.091 1.00 74.25 85 PHE A CA 1
ATOM 717 C C . PHE A 1 85 ? -20.143 -13.751 15.655 1.00 74.25 85 PHE A C 1
ATOM 719 O O . PHE A 1 85 ? -20.214 -13.405 16.841 1.00 74.25 85 PHE A O 1
ATOM 726 N N . PRO A 1 86 ? -21.217 -13.672 14.848 1.00 63.75 86 PRO A N 1
ATOM 727 C CA . PRO A 1 86 ? -22.470 -13.027 15.250 1.00 63.75 86 PRO A CA 1
ATOM 728 C C . PRO A 1 86 ? -23.168 -13.720 16.437 1.00 63.75 86 PRO A C 1
ATOM 730 O O . PRO A 1 86 ? -23.933 -13.095 17.172 1.00 63.75 86 PRO A O 1
ATOM 733 N N . ARG A 1 87 ? -22.876 -15.003 16.696 1.00 56.88 87 ARG A N 1
ATOM 734 C CA . ARG A 1 87 ? -23.594 -15.827 17.687 1.00 56.88 87 ARG A CA 1
ATOM 735 C C . ARG A 1 87 ? -23.284 -15.550 19.166 1.00 56.88 87 ARG A C 1
ATOM 737 O O . ARG A 1 87 ? -24.015 -16.054 20.011 1.00 56.88 87 ARG A O 1
ATOM 744 N N . ARG A 1 88 ? -22.252 -14.771 19.519 1.00 54.03 88 ARG A N 1
ATOM 745 C CA . ARG A 1 88 ? -21.890 -14.533 20.938 1.00 54.03 88 ARG A CA 1
ATOM 746 C C . ARG A 1 88 ? -22.493 -13.270 21.572 1.00 54.03 88 ARG A C 1
ATOM 748 O O . ARG A 1 88 ? -22.554 -13.202 22.795 1.00 54.03 88 ARG A O 1
ATOM 755 N N . ASN A 1 89 ? -22.981 -12.300 20.792 1.00 50.00 89 ASN A N 1
ATOM 756 C CA . ASN A 1 89 ? -23.447 -11.015 21.348 1.00 50.00 89 ASN A CA 1
ATOM 757 C C . ASN A 1 89 ? -24.907 -10.998 21.816 1.00 50.00 89 ASN A C 1
ATOM 759 O O . ASN A 1 89 ? -25.253 -10.166 22.652 1.00 50.00 89 ASN A O 1
ATOM 763 N N . LEU A 1 90 ? -25.748 -11.929 21.354 1.00 52.16 90 LEU A N 1
ATOM 764 C CA . LEU A 1 90 ? -27.135 -12.039 21.828 1.00 52.16 90 LEU A CA 1
ATOM 765 C C . LEU A 1 90 ? -27.208 -12.284 23.342 1.00 52.16 90 LEU A C 1
ATOM 767 O O . LEU A 1 90 ? -28.059 -11.718 24.019 1.00 52.16 90 LEU A O 1
ATOM 771 N N . HIS A 1 91 ? -26.265 -13.052 23.893 1.00 49.44 91 HIS A N 1
ATOM 772 C CA . HIS A 1 91 ? -26.254 -13.358 25.321 1.00 49.44 91 HIS A CA 1
ATOM 773 C C . HIS A 1 91 ? -25.824 -12.160 26.183 1.00 49.44 91 HIS A C 1
ATOM 775 O O . HIS A 1 91 ? -26.306 -12.005 27.299 1.00 49.44 91 HIS A O 1
ATOM 781 N N . TYR A 1 92 ? -24.949 -11.288 25.667 1.00 50.34 92 TYR A N 1
ATOM 782 C CA . TYR A 1 92 ? -24.444 -10.129 26.411 1.00 50.34 92 TYR A CA 1
ATOM 783 C C . TYR A 1 92 ? -25.462 -8.979 26.427 1.00 50.34 92 TYR A C 1
ATOM 785 O O . TYR A 1 92 ? -25.701 -8.388 27.475 1.00 50.34 92 TYR A O 1
ATOM 793 N N . VAL A 1 93 ? -26.127 -8.703 25.297 1.00 51.25 93 VAL A N 1
ATOM 794 C CA . VAL A 1 93 ? -27.177 -7.668 25.229 1.00 51.25 93 VAL A CA 1
ATOM 795 C C . VAL A 1 93 ? -28.410 -8.078 26.041 1.00 51.25 93 VAL A C 1
ATOM 797 O O . VAL A 1 93 ? -28.933 -7.257 26.794 1.00 51.25 93 VAL A O 1
ATOM 800 N N . ALA A 1 94 ? -28.814 -9.354 25.985 1.00 50.31 94 ALA A N 1
ATOM 801 C CA . ALA A 1 94 ? -29.903 -9.867 26.816 1.00 50.31 94 ALA A CA 1
ATOM 802 C C . ALA A 1 94 ? -29.581 -9.761 28.318 1.00 50.31 94 ALA A C 1
ATOM 804 O O . ALA A 1 94 ? -30.407 -9.276 29.086 1.00 50.31 94 ALA A O 1
ATOM 805 N N . PHE A 1 95 ? -28.367 -10.128 28.751 1.00 50.72 95 PHE A N 1
ATOM 806 C CA . PHE A 1 95 ? -27.998 -10.047 30.171 1.00 50.72 95 PHE A CA 1
ATOM 807 C C . PHE A 1 95 ? -27.955 -8.610 30.711 1.00 50.72 95 PHE A C 1
ATOM 809 O O . PHE A 1 95 ? -28.367 -8.379 31.848 1.00 50.72 95 PHE A O 1
ATOM 816 N N . TYR A 1 96 ? -27.484 -7.637 29.923 1.00 52.00 96 TYR A N 1
ATOM 817 C CA . TYR A 1 96 ? -27.439 -6.239 30.367 1.00 52.00 96 TYR A CA 1
ATOM 818 C C . TYR A 1 96 ? -28.822 -5.573 30.378 1.00 52.00 96 TYR A C 1
ATOM 820 O O . TYR A 1 96 ? -29.105 -4.822 31.312 1.00 52.00 96 TYR A O 1
ATOM 828 N N . GLN A 1 97 ? -29.702 -5.884 29.418 1.00 49.81 97 GLN A N 1
ATOM 829 C CA . GLN A 1 97 ? -31.085 -5.390 29.445 1.00 49.81 97 GLN A CA 1
ATOM 830 C C . GLN A 1 97 ? -31.906 -6.000 30.589 1.00 49.81 97 GLN A C 1
ATOM 832 O O . GLN A 1 97 ? -32.639 -5.279 31.259 1.00 49.81 97 GLN A O 1
ATOM 837 N N . ILE A 1 98 ? -31.759 -7.297 30.877 1.00 52.31 98 ILE A N 1
ATOM 838 C CA . ILE A 1 98 ? -32.491 -7.934 31.986 1.00 52.31 98 ILE A CA 1
ATOM 839 C C . ILE A 1 98 ? -32.044 -7.352 33.335 1.00 52.31 98 ILE A C 1
ATOM 841 O O . ILE A 1 98 ? -32.873 -7.089 34.207 1.00 52.31 98 ILE A O 1
ATOM 845 N N . LYS A 1 99 ? -30.743 -7.083 33.507 1.00 45.81 99 LYS A N 1
ATOM 846 C CA . LYS A 1 99 ? -30.218 -6.529 34.760 1.00 45.81 99 LYS A CA 1
ATOM 847 C C . LYS A 1 99 ? -30.671 -5.084 35.000 1.00 45.81 99 LYS A C 1
ATOM 849 O O . LYS A 1 99 ? -30.967 -4.742 36.142 1.00 45.81 99 LYS A O 1
ATOM 854 N N . SER A 1 100 ? -30.774 -4.246 33.962 1.00 47.12 100 SER A N 1
ATOM 855 C CA . SER A 1 100 ? -31.274 -2.873 34.140 1.00 47.12 100 SER A CA 1
ATOM 856 C C . SER A 1 100 ? -32.755 -2.855 34.520 1.00 47.12 100 SER A C 1
ATOM 858 O O . SER A 1 100 ? -33.126 -2.127 35.433 1.00 47.12 100 SER A O 1
ATOM 860 N N . VAL A 1 101 ? -33.580 -3.701 33.895 1.00 52.78 101 VAL A N 1
ATOM 861 C CA . VAL A 1 101 ? -35.025 -3.769 34.177 1.00 52.78 101 VAL A CA 1
ATOM 862 C C . VAL A 1 101 ? -35.298 -4.290 35.591 1.00 52.78 101 VAL A C 1
ATOM 864 O O . VAL A 1 101 ? -36.093 -3.690 36.310 1.00 52.78 101 VAL A O 1
ATOM 867 N N . ALA A 1 102 ? -34.587 -5.335 36.031 1.00 52.66 102 ALA A N 1
ATOM 868 C CA . ALA A 1 102 ? -34.743 -5.881 37.381 1.00 52.66 102 ALA A CA 1
ATOM 869 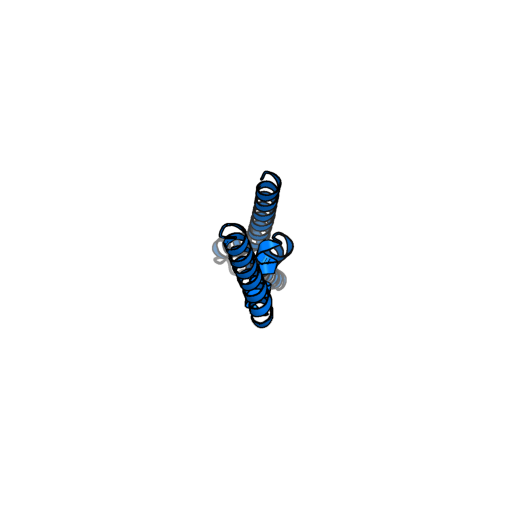C C . ALA A 1 102 ? -34.361 -4.872 38.482 1.00 52.66 102 ALA A C 1
ATOM 871 O O . ALA A 1 102 ? -34.989 -4.833 39.540 1.00 52.66 102 ALA A O 1
ATOM 872 N N . THR A 1 103 ? -33.361 -4.023 38.228 1.00 51.78 103 THR A N 1
ATOM 873 C CA . THR A 1 103 ? -32.920 -3.008 39.199 1.00 51.78 103 THR A CA 1
ATOM 874 C C . THR A 1 103 ? -33.942 -1.870 39.322 1.00 51.78 103 THR A C 1
ATOM 876 O O . THR A 1 103 ? -34.198 -1.401 40.427 1.00 51.78 103 THR A O 1
ATOM 879 N N . THR A 1 104 ? -34.594 -1.469 38.223 1.00 51.81 104 THR A N 1
ATOM 880 C CA . THR A 1 104 ? 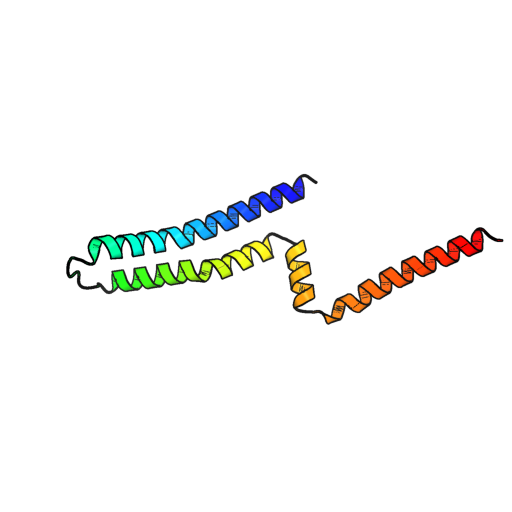-35.641 -0.429 38.238 1.00 51.81 104 THR A CA 1
ATOM 881 C C . THR A 1 104 ? -36.922 -0.890 38.939 1.00 51.81 104 THR A C 1
ATOM 883 O O . THR A 1 104 ? -37.566 -0.103 39.633 1.00 51.81 104 THR A O 1
ATOM 886 N N . THR A 1 105 ? -37.294 -2.166 38.808 1.00 52.12 105 THR A N 1
ATOM 887 C CA . THR A 1 105 ? -38.481 -2.710 39.487 1.00 52.12 105 THR A CA 1
ATOM 888 C C . THR A 1 105 ? -38.300 -2.839 40.998 1.00 52.12 105 THR A C 1
ATOM 890 O O . THR A 1 105 ? -39.256 -2.6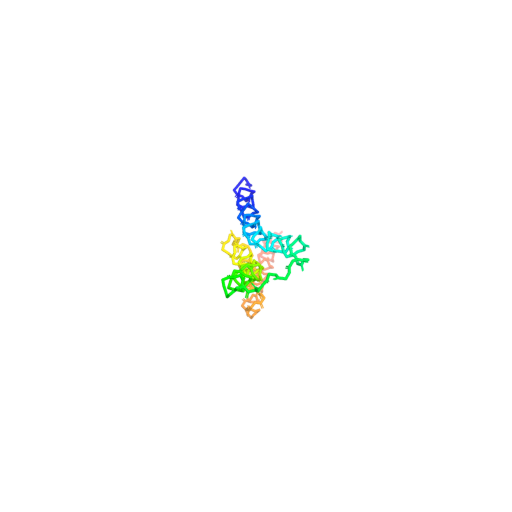21 41.736 1.00 52.12 105 THR A O 1
ATOM 893 N N . ILE A 1 106 ? -37.086 -3.134 41.475 1.00 53.25 106 ILE A N 1
ATOM 894 C CA . ILE A 1 106 ? -36.805 -3.229 42.917 1.00 53.25 106 ILE A CA 1
ATOM 895 C C . ILE A 1 106 ? -36.845 -1.834 43.564 1.00 53.25 106 ILE A C 1
ATOM 897 O O . ILE A 1 106 ? -37.484 -1.665 44.598 1.00 53.25 106 ILE A O 1
ATOM 901 N N . SER A 1 107 ? -36.278 -0.809 42.916 1.00 48.31 107 SER A N 1
ATOM 902 C CA . SER A 1 107 ? -36.297 0.564 43.447 1.00 48.31 107 SER A CA 1
ATOM 903 C C . SER A 1 107 ? -37.693 1.197 43.499 1.00 48.31 107 SER A C 1
ATOM 905 O O . SER A 1 107 ? -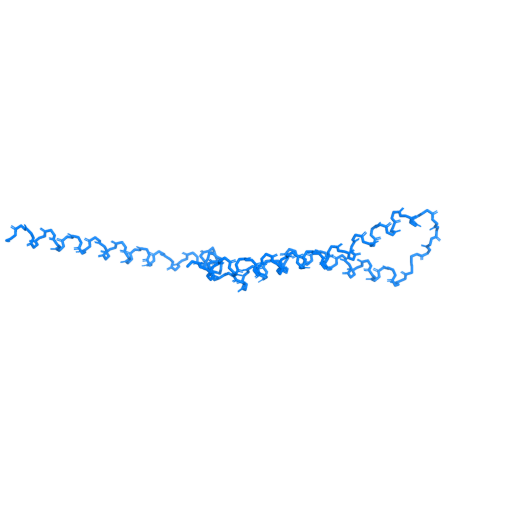37.944 2.049 44.347 1.00 48.31 107 SER A O 1
ATOM 907 N N . LEU A 1 108 ? -38.606 0.797 42.605 1.00 51.28 108 LEU A N 1
ATOM 908 C CA . LEU A 1 108 ? -39.999 1.269 42.604 1.00 51.28 108 LEU A CA 1
ATOM 909 C C . LEU A 1 108 ? -40.848 0.605 43.696 1.00 51.28 108 LEU A C 1
ATOM 911 O O . LEU A 1 108 ? -41.770 1.228 44.209 1.00 51.28 108 LEU A O 1
ATOM 915 N N . HIS A 1 109 ? -40.539 -0.637 44.076 1.00 48.56 109 HIS A N 1
ATOM 916 C CA . HIS A 1 109 ? -41.266 -1.329 45.141 1.00 48.56 109 HIS A CA 1
ATOM 917 C C . HIS A 1 109 ? -40.843 -0.852 46.545 1.00 48.56 109 HIS A C 1
ATOM 919 O O . HIS A 1 109 ? -41.658 -0.857 47.461 1.00 48.56 109 HIS A O 1
ATOM 925 N N . GLU A 1 110 ? -39.599 -0.396 46.723 1.00 48.53 110 GLU A N 1
ATOM 926 C CA . GLU A 1 110 ? -39.111 0.191 47.988 1.00 48.53 110 GLU A CA 1
ATOM 927 C C . GLU A 1 110 ? -39.569 1.639 48.226 1.00 48.53 110 GLU A C 1
ATOM 929 O O . GLU A 1 110 ? -39.473 2.131 49.342 1.00 48.53 110 GLU A O 1
ATOM 934 N N . SER A 1 111 ? -40.072 2.333 47.201 1.00 48.84 111 SER A N 1
ATOM 935 C CA . SER A 1 111 ? -40.559 3.718 47.321 1.00 48.84 111 SER A CA 1
ATOM 936 C C . SER A 1 111 ? -42.085 3.831 47.462 1.00 48.84 111 SER A C 1
ATOM 938 O O . SER A 1 111 ? -42.609 4.940 47.548 1.00 48.84 111 SER A O 1
ATOM 940 N N . ILE A 1 112 ? -42.795 2.695 47.505 1.00 51.47 112 ILE A N 1
ATOM 941 C CA . ILE A 1 112 ? -44.260 2.604 47.675 1.00 51.47 112 ILE A CA 1
ATOM 942 C C . ILE A 1 112 ? -44.642 1.872 48.987 1.00 51.47 112 ILE A C 1
ATOM 944 O O . ILE A 1 112 ? -45.820 1.844 49.344 1.00 51.47 112 ILE A O 1
ATOM 948 N N . ALA A 1 113 ? -43.669 1.316 49.721 1.00 43.28 113 ALA A N 1
ATOM 949 C CA . ALA A 1 113 ? -43.870 0.643 51.010 1.00 43.28 113 ALA A CA 1
ATOM 950 C C . ALA A 1 113 ? -43.554 1.556 52.203 1.00 43.28 113 ALA A C 1
ATOM 952 O O . ALA A 1 113 ? -42.555 2.305 52.123 1.00 43.28 113 ALA A O 1
#

Radius of gyration: 26.78 Å; chains: 1; bounding box: 60×28×80 Å

Organism: NCBI:txid392033